Protein AF-A0A836RHD9-F1 (afdb_monomer_lite)

Structure (mmCIF, N/CA/C/O backbone):
data_AF-A0A836RHD9-F1
#
_entry.id   AF-A0A836RHD9-F1
#
loop_
_atom_site.group_PDB
_atom_site.id
_atom_site.type_symbol
_atom_site.label_atom_id
_atom_site.label_alt_id
_atom_site.label_comp_id
_atom_site.label_asym_id
_atom_site.label_entity_id
_atom_site.label_seq_id
_atom_site.pdbx_PDB_ins_code
_atom_site.Cartn_x
_atom_site.Cartn_y
_atom_site.Cartn_z
_atom_site.occupancy
_atom_site.B_iso_or_equiv
_atom_site.auth_seq_id
_atom_site.auth_comp_id
_atom_site.auth_asym_id
_atom_site.auth_atom_id
_atom_site.pdbx_PDB_model_num
ATOM 1 N N . MET A 1 1 ? 53.735 -21.645 -22.204 1.00 45.75 1 MET A N 1
ATOM 2 C CA . MET A 1 1 ? 52.407 -21.705 -21.559 1.00 45.75 1 MET A CA 1
ATOM 3 C C . MET A 1 1 ? 51.582 -20.571 -22.143 1.00 45.75 1 MET A C 1
ATOM 5 O O . MET A 1 1 ? 51.871 -19.421 -21.846 1.00 45.75 1 MET A O 1
ATOM 9 N N . SER A 1 2 ? 50.676 -20.871 -23.073 1.00 55.12 2 SER A N 1
ATOM 10 C CA . SER A 1 2 ? 49.905 -19.851 -23.793 1.00 55.12 2 SER A CA 1
ATOM 11 C C . SER A 1 2 ? 48.679 -19.468 -22.970 1.00 55.12 2 SER A C 1
ATOM 13 O O . SER A 1 2 ? 47.857 -20.323 -22.655 1.00 55.12 2 SER A O 1
ATOM 15 N N . ASN A 1 3 ? 48.598 -18.197 -22.581 1.00 62.03 3 ASN A N 1
ATOM 16 C CA . ASN A 1 3 ? 47.505 -17.650 -21.788 1.00 62.03 3 ASN A CA 1
ATOM 17 C C . ASN A 1 3 ? 46.349 -17.282 -22.731 1.00 62.03 3 ASN A C 1
ATOM 19 O O . ASN A 1 3 ? 46.380 -16.233 -23.372 1.00 62.03 3 ASN A O 1
ATOM 23 N N . THR A 1 4 ? 45.362 -18.163 -22.877 1.00 65.88 4 THR A N 1
ATOM 24 C CA . THR A 1 4 ? 44.165 -17.873 -23.674 1.00 65.88 4 THR A CA 1
ATOM 25 C C . THR A 1 4 ? 43.219 -17.003 -22.850 1.00 65.88 4 THR A C 1
ATOM 27 O O . THR A 1 4 ? 42.549 -17.490 -21.943 1.00 65.88 4 THR A O 1
ATOM 30 N N . GLN A 1 5 ? 43.163 -15.705 -23.153 1.00 68.31 5 GLN A N 1
ATOM 31 C CA . GLN A 1 5 ? 42.099 -14.830 -22.660 1.00 68.31 5 GLN A CA 1
ATOM 32 C C . GLN A 1 5 ? 40.795 -15.187 -23.379 1.00 68.31 5 GLN A C 1
ATOM 34 O O . GLN A 1 5 ? 40.659 -14.973 -24.582 1.00 68.31 5 GLN A O 1
ATOM 39 N N . TYR A 1 6 ? 39.835 -15.739 -22.639 1.00 72.06 6 TYR A N 1
ATOM 40 C CA . TYR A 1 6 ? 38.478 -15.929 -23.133 1.00 72.06 6 TYR A CA 1
ATOM 41 C C . TYR A 1 6 ? 37.802 -14.563 -23.263 1.00 72.06 6 TYR A C 1
ATOM 43 O O . TYR A 1 6 ? 37.507 -13.901 -22.270 1.00 72.06 6 TYR A O 1
ATOM 51 N N . PHE A 1 7 ? 37.579 -14.131 -24.501 1.00 77.94 7 PHE A N 1
ATOM 52 C CA . PHE A 1 7 ? 36.742 -12.977 -24.796 1.00 77.94 7 PHE A CA 1
ATOM 53 C C . PHE A 1 7 ? 35.282 -13.380 -24.566 1.00 77.94 7 PHE A C 1
ATOM 55 O O . PHE A 1 7 ? 34.728 -14.166 -25.333 1.00 77.94 7 PHE A O 1
ATOM 62 N N . GLN A 1 8 ? 34.667 -12.880 -23.495 1.00 77.19 8 GLN A N 1
ATOM 63 C CA . GLN A 1 8 ? 33.230 -13.019 -23.297 1.00 77.19 8 GLN A CA 1
ATOM 64 C C . GLN A 1 8 ? 32.532 -11.900 -24.082 1.00 77.19 8 GLN A C 1
ATOM 66 O O . GLN A 1 8 ? 32.718 -10.728 -23.742 1.00 77.19 8 GLN A O 1
ATOM 71 N N . PRO A 1 9 ? 31.746 -12.212 -25.127 1.00 79.50 9 PRO A N 1
ATOM 72 C CA . PRO A 1 9 ? 30.940 -11.197 -25.786 1.00 79.50 9 PRO A CA 1
ATOM 73 C C . PRO A 1 9 ? 29.916 -10.631 -24.787 1.00 79.50 9 PRO A C 1
ATOM 75 O O . PRO A 1 9 ? 29.427 -11.373 -23.927 1.00 79.50 9 PRO A O 1
ATOM 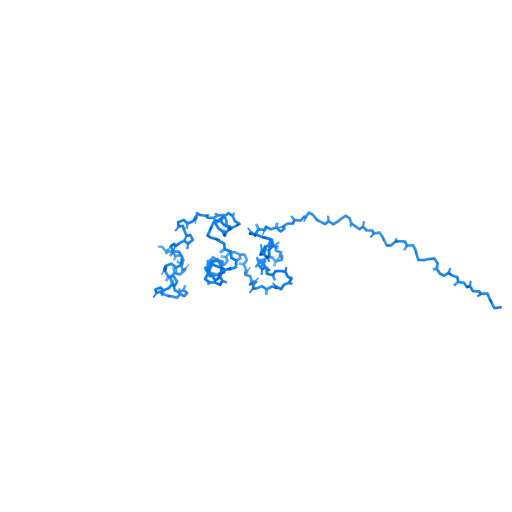78 N N . PRO A 1 10 ? 29.587 -9.329 -24.867 1.00 78.69 10 PRO A N 1
ATOM 79 C CA . PRO A 1 10 ? 28.545 -8.754 -24.030 1.00 78.69 10 PRO A CA 1
ATOM 80 C C . PRO A 1 10 ? 27.240 -9.519 -24.262 1.00 78.69 10 PRO A C 1
ATOM 82 O O . PRO A 1 10 ? 26.849 -9.763 -25.405 1.00 78.69 10 PRO A O 1
ATOM 85 N N . LEU A 1 11 ? 26.582 -9.920 -23.172 1.00 81.50 11 LEU A N 1
ATOM 86 C CA . LEU A 1 11 ? 25.245 -10.497 -23.262 1.00 81.50 11 LEU A CA 1
ATOM 87 C C . LEU A 1 11 ? 24.314 -9.455 -23.901 1.00 81.50 11 LEU A C 1
ATOM 89 O O . LEU A 1 11 ? 24.410 -8.276 -23.542 1.00 81.50 11 LEU A O 1
ATOM 93 N N . PRO A 1 12 ? 23.430 -9.855 -24.831 1.00 82.25 12 PRO A N 1
ATOM 94 C CA . PRO A 1 12 ? 22.442 -8.939 -25.372 1.00 82.25 12 PRO A CA 1
ATOM 95 C C . PRO A 1 12 ? 21.596 -8.398 -24.216 1.00 82.25 12 PRO A C 1
ATOM 97 O O . PRO A 1 12 ? 20.941 -9.162 -23.509 1.00 82.25 12 PRO A O 1
ATOM 100 N N . LEU A 1 13 ? 21.647 -7.083 -24.001 1.00 78.31 13 LEU A N 1
ATOM 101 C CA . LEU A 1 13 ? 20.749 -6.410 -23.074 1.00 78.31 13 LEU A CA 1
ATOM 102 C C . LEU A 1 13 ? 19.421 -6.225 -23.798 1.00 78.31 13 LEU A C 1
ATOM 104 O O . LEU A 1 13 ? 19.321 -5.416 -24.722 1.00 78.31 13 LEU A O 1
ATOM 108 N N . GLU A 1 14 ? 18.409 -6.984 -23.393 1.00 81.81 14 GLU A N 1
ATOM 109 C CA . GLU A 1 14 ? 17.043 -6.637 -23.755 1.00 81.81 14 GLU A CA 1
ATOM 110 C C . GLU A 1 14 ? 16.723 -5.256 -23.163 1.00 81.81 14 GLU A C 1
ATOM 112 O O . GLU A 1 14 ? 17.138 -4.957 -22.033 1.00 81.81 14 GLU A O 1
ATOM 117 N N . PRO A 1 15 ? 16.031 -4.379 -23.911 1.00 78.50 15 PRO A N 1
ATOM 118 C CA . PRO A 1 15 ? 15.578 -3.120 -23.351 1.00 78.50 15 PRO A CA 1
ATOM 119 C C . PRO A 1 15 ? 14.718 -3.425 -22.127 1.00 78.50 15 PRO A C 1
ATOM 121 O O . PRO A 1 15 ? 13.820 -4.268 -22.184 1.00 78.50 15 PRO A O 1
ATOM 124 N N . ALA A 1 16 ? 15.011 -2.752 -21.014 1.00 74.50 16 ALA A N 1
ATOM 125 C CA . ALA A 1 16 ? 14.215 -2.919 -19.812 1.00 74.50 16 ALA A CA 1
ATOM 126 C C . ALA A 1 16 ? 12.744 -2.617 -20.146 1.00 74.50 16 ALA A C 1
ATOM 128 O O . ALA A 1 16 ? 12.475 -1.635 -20.852 1.00 74.50 16 ALA A O 1
ATOM 129 N N . PRO A 1 17 ? 11.794 -3.439 -19.667 1.00 75.94 17 PRO A N 1
ATOM 130 C CA . PRO A 1 17 ? 10.388 -3.121 -19.826 1.00 75.94 17 PRO A CA 1
ATOM 131 C C . PRO A 1 17 ? 10.099 -1.746 -19.206 1.00 75.94 17 PRO A C 1
ATOM 133 O O . PRO A 1 17 ? 10.834 -1.307 -18.310 1.00 75.94 17 PRO A O 1
ATOM 136 N N . PRO A 1 18 ? 9.041 -1.058 -19.669 1.00 81.00 18 PRO A N 1
ATOM 137 C CA . PRO A 1 18 ? 8.613 0.197 -19.075 1.00 81.00 18 PRO A CA 1
ATOM 138 C C . PRO A 1 18 ? 8.493 0.069 -17.558 1.00 81.00 18 PRO A C 1
ATOM 140 O O . PRO A 1 18 ? 8.083 -0.968 -17.032 1.00 81.00 18 PRO A O 1
ATOM 143 N N . ASP A 1 19 ? 8.857 1.133 -16.851 1.00 86.44 19 ASP A N 1
ATOM 144 C CA . ASP A 1 19 ? 8.692 1.161 -15.410 1.00 86.44 19 ASP A CA 1
ATOM 145 C C . ASP A 1 19 ? 7.204 1.293 -15.061 1.00 86.44 19 ASP A C 1
ATOM 147 O O . ASP A 1 19 ? 6.637 2.382 -15.063 1.00 86.44 19 ASP A O 1
ATOM 151 N N . GLU A 1 20 ? 6.567 0.159 -14.788 1.00 92.62 20 GLU A N 1
ATOM 152 C CA . GLU A 1 20 ? 5.154 0.059 -14.407 1.00 92.62 20 GLU A CA 1
ATOM 153 C C . GLU A 1 20 ? 4.907 0.427 -12.933 1.00 92.62 20 GLU A C 1
ATOM 155 O O . GLU A 1 20 ? 3.790 0.290 -12.427 1.00 92.62 20 GLU A O 1
ATOM 160 N N . ARG A 1 21 ? 5.939 0.880 -12.206 1.00 95.75 21 ARG A N 1
ATOM 161 C CA . ARG A 1 21 ? 5.806 1.246 -10.796 1.00 95.75 21 ARG A CA 1
ATOM 162 C C . ARG A 1 21 ? 5.008 2.534 -10.636 1.00 95.75 21 ARG A C 1
ATOM 164 O O . ARG A 1 21 ? 5.347 3.587 -11.173 1.00 95.75 21 ARG A O 1
ATOM 171 N N . VAL A 1 22 ? 4.005 2.479 -9.770 1.00 97.44 22 VAL A N 1
ATOM 172 C CA . VAL A 1 22 ? 3.286 3.652 -9.275 1.00 97.44 22 VAL A CA 1
ATOM 173 C C . VAL A 1 22 ? 3.888 4.056 -7.935 1.00 97.44 22 VAL A C 1
ATOM 175 O O . VAL A 1 22 ? 3.706 3.382 -6.920 1.00 97.44 22 VAL A O 1
ATOM 178 N N . PHE A 1 23 ? 4.618 5.169 -7.925 1.00 97.81 23 PHE A N 1
ATOM 179 C CA . PHE A 1 23 ? 5.213 5.716 -6.710 1.00 97.81 23 PHE A CA 1
ATOM 180 C C . PHE A 1 23 ? 4.179 6.506 -5.909 1.00 97.81 23 PHE A C 1
ATOM 182 O O . PHE A 1 23 ? 3.593 7.475 -6.397 1.00 97.81 23 PHE A O 1
ATOM 189 N N . LEU A 1 24 ? 3.999 6.128 -4.644 1.00 98.31 24 LEU A N 1
ATOM 190 C CA . LEU A 1 24 ? 3.296 6.966 -3.678 1.00 98.31 24 LEU A CA 1
ATOM 191 C C . LEU A 1 24 ? 4.201 8.139 -3.298 1.00 98.31 24 LEU A C 1
ATOM 193 O O . LEU A 1 24 ? 3.778 9.292 -3.371 1.00 98.31 24 LEU A O 1
ATOM 197 N N . ASN A 1 25 ? 5.449 7.818 -2.952 1.00 98.38 25 ASN A N 1
ATOM 198 C CA . ASN A 1 25 ? 6.523 8.728 -2.560 1.00 98.38 25 ASN A CA 1
ATOM 199 C C . ASN A 1 25 ? 7.895 8.047 -2.820 1.00 98.38 25 ASN A C 1
ATOM 201 O O . ASN A 1 25 ? 7.920 6.947 -3.376 1.00 98.38 25 ASN A O 1
ATOM 205 N N . PRO A 1 26 ? 9.047 8.652 -2.462 1.00 98.00 26 PRO A N 1
ATOM 206 C CA . PRO A 1 26 ? 10.360 8.074 -2.772 1.00 98.00 26 PRO A CA 1
ATOM 207 C C . PRO A 1 26 ? 10.650 6.704 -2.144 1.00 98.00 26 PRO A C 1
ATOM 209 O O . PRO A 1 26 ? 11.550 6.007 -2.608 1.00 98.00 26 PRO A O 1
ATOM 212 N N . THR A 1 27 ? 9.942 6.318 -1.078 1.00 98.00 27 THR A N 1
ATOM 213 C CA . THR A 1 27 ? 10.185 5.051 -0.375 1.00 98.00 27 THR A CA 1
ATOM 214 C C . THR A 1 27 ? 9.078 4.034 -0.589 1.00 98.00 27 THR A C 1
ATOM 216 O O . THR A 1 27 ? 9.354 2.851 -0.443 1.00 98.00 27 THR A O 1
ATOM 219 N N . VAL A 1 28 ? 7.861 4.438 -0.950 1.00 98.62 28 VAL A N 1
ATOM 220 C CA . VAL A 1 28 ? 6.728 3.527 -1.139 1.00 98.62 28 VAL A CA 1
ATOM 221 C C . VAL A 1 28 ? 6.253 3.558 -2.581 1.00 98.62 28 VAL A C 1
ATOM 223 O O . VAL A 1 28 ? 5.939 4.612 -3.136 1.00 98.62 28 VAL A O 1
ATOM 226 N N . TRP A 1 29 ? 6.157 2.379 -3.179 1.00 98.38 29 TRP A N 1
ATOM 227 C CA . TRP A 1 29 ? 5.724 2.203 -4.559 1.00 98.38 29 TRP A CA 1
ATOM 228 C C . TRP A 1 29 ? 4.994 0.878 -4.720 1.00 98.38 29 TRP A C 1
ATOM 230 O O . TRP A 1 29 ? 5.118 -0.021 -3.889 1.00 98.38 29 TRP A O 1
ATOM 240 N N . MET A 1 30 ? 4.206 0.760 -5.780 1.00 97.88 30 MET A N 1
ATOM 241 C CA . MET A 1 30 ? 3.477 -0.462 -6.088 1.00 97.88 30 MET A CA 1
ATOM 242 C C . MET A 1 30 ? 3.588 -0.831 -7.558 1.00 97.88 30 MET A C 1
ATOM 244 O O . MET A 1 30 ? 3.819 0.032 -8.399 1.00 97.88 30 MET A O 1
ATOM 248 N N . VAL A 1 31 ? 3.423 -2.112 -7.853 1.00 96.94 31 VAL A N 1
ATOM 249 C CA . VAL A 1 31 ? 3.408 -2.653 -9.212 1.00 96.94 31 VAL A CA 1
ATOM 250 C C . VAL A 1 31 ? 2.376 -3.769 -9.289 1.00 96.94 31 VAL A C 1
ATOM 252 O O . VAL A 1 31 ? 2.245 -4.561 -8.351 1.00 96.94 31 VAL A O 1
ATOM 255 N N . ASP A 1 32 ? 1.655 -3.826 -10.403 1.00 96.19 32 ASP A N 1
ATOM 256 C CA . ASP A 1 32 ? 0.750 -4.928 -10.705 1.00 96.19 32 ASP A CA 1
ATOM 257 C C . ASP A 1 32 ? 1.495 -5.936 -11.583 1.00 96.19 32 ASP A C 1
ATOM 259 O O . ASP A 1 32 ? 1.996 -5.592 -12.649 1.00 96.19 32 ASP A O 1
ATOM 263 N N . ARG A 1 33 ? 1.618 -7.180 -11.119 1.00 92.88 33 ARG A N 1
ATOM 264 C CA . ARG A 1 33 ? 2.314 -8.251 -11.838 1.00 92.88 33 ARG A CA 1
ATOM 265 C C . ARG A 1 33 ? 1.742 -9.608 -11.453 1.00 92.88 33 ARG A C 1
ATOM 267 O O . ARG A 1 33 ? 1.449 -9.851 -10.284 1.00 92.88 33 ARG A O 1
ATOM 274 N N . ASP A 1 34 ? 1.573 -10.486 -12.439 1.00 93.44 34 ASP A N 1
ATOM 275 C CA . ASP A 1 34 ? 1.096 -11.865 -12.257 1.00 93.44 34 ASP A CA 1
ATOM 276 C C . ASP A 1 34 ? -0.224 -11.969 -11.470 1.00 93.44 34 ASP A C 1
ATOM 278 O O . ASP A 1 34 ? -0.383 -12.810 -10.586 1.00 93.44 34 ASP A O 1
ATOM 282 N N . GLY A 1 35 ? -1.173 -11.069 -11.748 1.00 96.00 35 GLY A N 1
ATOM 283 C CA . GLY A 1 35 ? -2.470 -11.044 -11.063 1.00 96.00 35 GLY A CA 1
ATOM 284 C C . GLY A 1 35 ? -2.421 -10.518 -9.625 1.00 96.00 35 GLY A C 1
ATOM 285 O O . GLY A 1 35 ? -3.419 -10.615 -8.911 1.00 96.00 35 GLY A O 1
ATOM 286 N N . MET A 1 36 ? -1.294 -9.939 -9.200 1.00 97.69 36 MET A N 1
ATOM 287 C CA . MET A 1 36 ? -1.098 -9.395 -7.860 1.00 97.69 36 MET A CA 1
ATOM 288 C C . MET A 1 36 ? -0.696 -7.922 -7.919 1.00 97.69 36 MET A C 1
ATOM 290 O O . MET A 1 36 ? 0.176 -7.544 -8.695 1.00 97.69 36 MET A O 1
ATOM 294 N N . ARG A 1 37 ? -1.246 -7.107 -7.022 1.00 97.75 37 ARG A N 1
ATOM 295 C CA . ARG A 1 37 ? -0.678 -5.814 -6.643 1.00 97.75 37 ARG A CA 1
ATOM 296 C C . ARG A 1 37 ? 0.339 -6.025 -5.533 1.00 97.75 37 ARG A C 1
ATOM 298 O O . ARG A 1 37 ? -0.012 -6.498 -4.448 1.00 97.75 37 ARG A O 1
ATOM 305 N N . VAL A 1 38 ? 1.593 -5.670 -5.786 1.00 98.06 38 VAL A N 1
ATOM 306 C CA . VAL A 1 38 ? 2.666 -5.727 -4.787 1.00 98.06 38 VAL A CA 1
ATOM 307 C C . VAL A 1 38 ? 3.026 -4.314 -4.370 1.00 98.06 38 VAL A C 1
ATOM 309 O O . VAL A 1 38 ? 3.344 -3.485 -5.217 1.00 98.06 38 VAL A O 1
ATOM 312 N N . ILE A 1 39 ? 2.971 -4.040 -3.070 1.00 98.44 39 ILE A N 1
ATOM 313 C CA . ILE A 1 39 ? 3.356 -2.748 -2.497 1.00 98.44 39 ILE A CA 1
ATOM 314 C C . ILE A 1 39 ? 4.681 -2.940 -1.777 1.00 98.44 39 ILE A C 1
ATOM 316 O O . ILE A 1 39 ? 4.784 -3.768 -0.871 1.00 98.44 39 ILE A O 1
ATOM 320 N N . PHE A 1 40 ? 5.675 -2.152 -2.157 1.00 98.38 40 PHE A N 1
ATOM 321 C CA . PHE A 1 40 ? 7.009 -2.162 -1.585 1.00 98.38 40 PHE A CA 1
ATOM 322 C C . PHE A 1 40 ? 7.227 -0.946 -0.692 1.00 98.38 40 PHE A C 1
ATOM 324 O O . PHE A 1 40 ? 6.746 0.151 -0.976 1.00 98.38 40 PHE A O 1
ATOM 331 N N . CYS A 1 41 ? 8.026 -1.135 0.354 1.00 98.06 41 CYS A N 1
ATOM 332 C CA . CYS A 1 41 ? 8.705 -0.050 1.047 1.00 98.06 41 CYS A CA 1
ATOM 333 C C . CYS A 1 41 ? 10.210 -0.258 0.896 1.00 98.06 41 CYS A C 1
ATOM 335 O O . CYS A 1 41 ? 10.771 -1.258 1.344 1.00 98.06 41 CYS A O 1
ATOM 337 N N . ARG A 1 42 ? 10.866 0.693 0.231 1.00 94.88 42 ARG A N 1
ATOM 338 C CA . ARG A 1 42 ? 12.238 0.606 -0.269 1.00 94.88 42 ARG A CA 1
ATOM 339 C C . ARG A 1 42 ? 12.369 -0.577 -1.231 1.00 94.88 42 ARG A C 1
ATOM 341 O O . ARG A 1 42 ? 11.916 -0.476 -2.371 1.00 94.88 42 ARG A O 1
ATOM 348 N N . HIS A 1 43 ? 12.946 -1.679 -0.763 1.00 91.81 43 HIS A N 1
ATOM 349 C CA . HIS A 1 43 ? 13.184 -2.898 -1.536 1.00 91.81 43 HIS A CA 1
ATOM 350 C C . HIS A 1 43 ? 12.453 -4.118 -0.961 1.00 91.81 43 HIS A C 1
ATOM 352 O O . HIS A 1 43 ? 12.572 -5.205 -1.514 1.00 91.81 43 HIS A O 1
ATOM 358 N N . GLU A 1 44 ? 11.675 -3.934 0.109 1.00 96.38 44 GLU A N 1
ATOM 359 C CA . GLU A 1 44 ? 10.973 -5.017 0.794 1.00 96.38 44 GLU A CA 1
ATOM 360 C C . GLU A 1 44 ? 9.481 -5.008 0.437 1.00 96.38 44 GLU A C 1
ATOM 362 O O . GLU A 1 44 ? 8.844 -3.945 0.505 1.00 96.38 44 GLU A O 1
ATOM 367 N N . PRO A 1 45 ? 8.891 -6.157 0.064 1.00 96.94 45 PRO A N 1
ATOM 368 C CA . PRO A 1 45 ? 7.457 -6.257 -0.162 1.00 96.94 45 PRO A CA 1
ATOM 369 C C . PRO A 1 45 ? 6.710 -6.162 1.175 1.00 96.94 45 PRO A C 1
ATOM 371 O O . PRO A 1 45 ? 6.887 -6.991 2.063 1.00 96.94 45 PRO A O 1
ATOM 374 N N . LEU A 1 46 ? 5.842 -5.159 1.312 1.00 97.44 46 LEU A N 1
ATOM 375 C CA . LEU A 1 46 ? 4.960 -5.003 2.472 1.00 97.44 46 LEU A CA 1
ATOM 376 C C . LEU A 1 46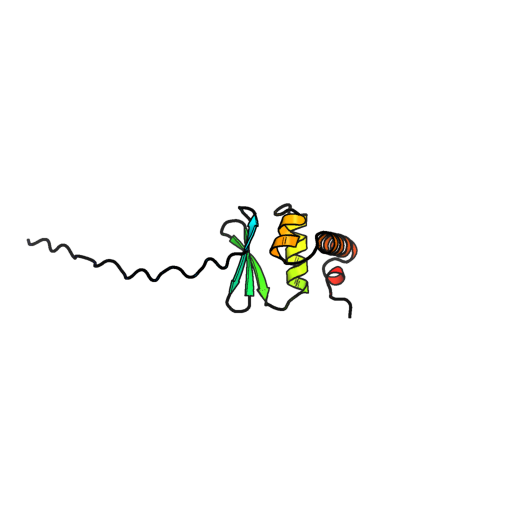 ? 3.627 -5.724 2.288 1.00 97.44 46 LEU A C 1
ATOM 378 O O . LEU A 1 46 ? 3.106 -6.315 3.230 1.00 97.44 46 LEU A O 1
ATOM 382 N N . PHE A 1 47 ? 3.069 -5.664 1.080 1.00 98.06 47 PHE A N 1
ATOM 383 C CA . PHE A 1 47 ? 1.797 -6.298 0.752 1.00 98.06 47 PHE A CA 1
ATOM 384 C C . PHE A 1 47 ? 1.881 -7.009 -0.586 1.00 98.06 47 PHE A C 1
ATOM 386 O O . PHE A 1 47 ? 2.509 -6.519 -1.526 1.00 98.06 47 PHE A O 1
ATOM 393 N N . ARG A 1 48 ? 1.173 -8.133 -0.678 1.00 97.75 48 ARG A N 1
ATOM 394 C CA . ARG A 1 48 ? 0.928 -8.863 -1.917 1.00 97.75 48 ARG A CA 1
ATOM 395 C C . ARG A 1 48 ? -0.557 -9.201 -1.976 1.00 97.75 48 ARG A C 1
ATOM 397 O O . ARG A 1 48 ? -1.027 -10.029 -1.203 1.00 97.75 48 ARG A O 1
ATOM 404 N N . ILE A 1 49 ? -1.288 -8.523 -2.852 1.00 98.19 49 ILE A N 1
ATOM 405 C CA . ILE A 1 49 ? -2.755 -8.510 -2.853 1.00 98.19 49 ILE A CA 1
ATOM 406 C C . ILE A 1 49 ? -3.257 -9.013 -4.206 1.00 98.19 49 ILE A C 1
ATOM 408 O O . ILE A 1 49 ? -2.801 -8.489 -5.220 1.00 98.19 49 ILE A O 1
ATOM 412 N N . PRO A 1 50 ? -4.174 -9.991 -4.269 1.00 98.12 50 PRO A N 1
ATOM 413 C CA . PRO A 1 50 ? -4.807 -10.366 -5.529 1.00 98.12 50 PRO A CA 1
ATOM 414 C C . PRO A 1 50 ? -5.514 -9.172 -6.173 1.00 98.12 50 PRO A C 1
ATOM 416 O O . PRO A 1 50 ? -6.213 -8.412 -5.498 1.00 98.12 50 PRO A O 1
ATOM 419 N N . LEU A 1 51 ? -5.370 -9.008 -7.487 1.00 96.62 51 LEU A N 1
ATOM 420 C CA . LEU A 1 51 ? -6.161 -8.016 -8.211 1.00 96.62 51 LEU A CA 1
ATOM 421 C C . LEU A 1 51 ? -7.654 -8.349 -8.058 1.00 96.62 51 LEU A C 1
ATOM 423 O O . LEU A 1 51 ? -8.072 -9.487 -8.254 1.00 96.62 51 LEU A O 1
ATOM 427 N N . GLY A 1 52 ? -8.450 -7.349 -7.675 1.00 94.56 52 GLY A N 1
ATOM 428 C CA . GLY A 1 52 ? -9.879 -7.504 -7.376 1.00 94.56 52 GLY A CA 1
ATOM 429 C C . GLY A 1 52 ? -10.217 -7.717 -5.895 1.00 94.56 52 GLY A C 1
ATOM 430 O O . GLY A 1 52 ? -11.382 -7.577 -5.527 1.00 94.56 52 GLY A O 1
ATOM 431 N N . ASP A 1 53 ? -9.237 -7.971 -5.021 1.00 96.75 53 ASP A N 1
ATOM 432 C CA . ASP A 1 53 ? -9.474 -7.997 -3.573 1.00 96.75 53 ASP A CA 1
ATOM 433 C C . ASP A 1 53 ? -9.519 -6.572 -2.999 1.00 96.75 53 ASP A C 1
ATOM 435 O O . ASP A 1 53 ? -8.541 -6.029 -2.473 1.00 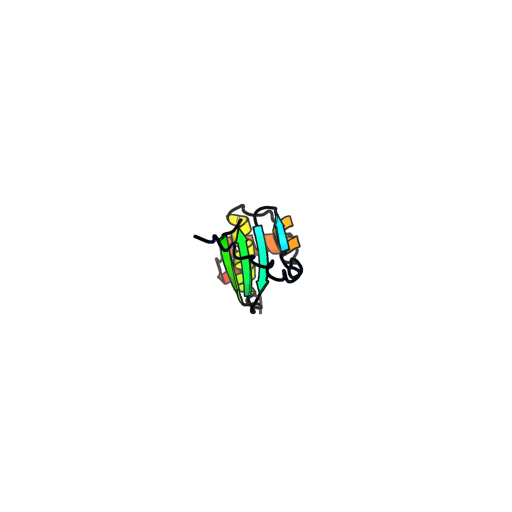96.75 53 ASP A O 1
ATOM 439 N N . GLU A 1 54 ? -10.687 -5.940 -3.114 1.00 95.56 54 GLU A N 1
ATOM 440 C CA . GLU A 1 54 ? -10.895 -4.576 -2.631 1.00 95.56 54 GLU A CA 1
ATOM 441 C C . GLU A 1 54 ? -10.662 -4.419 -1.125 1.00 95.56 54 GLU A C 1
ATOM 443 O O . GLU A 1 54 ? -10.230 -3.353 -0.685 1.00 95.56 54 GLU A O 1
ATOM 448 N N . VAL A 1 55 ? -10.959 -5.443 -0.319 1.00 97.00 55 VAL A N 1
ATOM 449 C CA . VAL A 1 55 ? -10.828 -5.351 1.142 1.00 97.00 55 VAL A CA 1
ATOM 450 C C . VAL A 1 55 ? -9.355 -5.283 1.516 1.00 97.00 55 VAL A C 1
ATOM 452 O O . VAL A 1 55 ? -8.961 -4.391 2.270 1.00 97.00 55 VAL A O 1
ATOM 455 N N . SER A 1 56 ? -8.531 -6.150 0.929 1.00 97.50 56 SER A N 1
ATOM 456 C CA . SER A 1 56 ? -7.083 -6.127 1.136 1.00 97.50 56 SER A CA 1
ATOM 457 C C . SER A 1 56 ? -6.441 -4.843 0.602 1.00 97.50 56 SER A C 1
ATOM 459 O O . SER A 1 56 ? -5.563 -4.281 1.258 1.00 97.50 56 SER A O 1
ATOM 461 N N . VAL A 1 57 ? -6.911 -4.310 -0.534 1.00 97.62 57 VAL A N 1
ATOM 462 C CA . VAL A 1 57 ? -6.455 -3.007 -1.058 1.00 97.62 57 VAL A CA 1
ATOM 463 C C . VAL A 1 57 ? -6.743 -1.878 -0.066 1.00 97.62 57 VAL A C 1
ATOM 465 O O . VAL A 1 57 ? -5.854 -1.082 0.245 1.00 97.62 57 VAL A O 1
ATOM 468 N N . ARG A 1 58 ? -7.966 -1.820 0.473 1.00 98.19 58 ARG A N 1
ATOM 469 C CA . ARG A 1 58 ? -8.358 -0.819 1.477 1.00 98.19 58 ARG A CA 1
ATOM 470 C C . ARG A 1 58 ? -7.556 -0.976 2.763 1.00 98.19 58 ARG A C 1
ATOM 472 O O . ARG A 1 58 ? -7.132 0.025 3.337 1.00 98.19 58 ARG A O 1
ATOM 479 N N . MET A 1 59 ? -7.324 -2.215 3.197 1.00 98.38 59 MET A N 1
ATOM 480 C CA . MET A 1 59 ? -6.515 -2.510 4.378 1.00 98.38 59 MET A CA 1
ATOM 481 C C . MET A 1 59 ? -5.093 -1.985 4.195 1.00 98.38 59 MET A C 1
ATOM 483 O O . MET A 1 59 ? -4.615 -1.246 5.052 1.00 98.38 59 MET A O 1
ATOM 487 N N . ALA A 1 60 ? -4.453 -2.271 3.061 1.00 98.50 60 ALA A N 1
ATOM 488 C CA . ALA A 1 60 ? -3.115 -1.770 2.775 1.00 98.50 60 ALA A CA 1
ATOM 489 C C . ALA A 1 60 ? -3.061 -0.236 2.759 1.00 98.50 60 ALA A C 1
ATOM 491 O O . ALA A 1 60 ? -2.189 0.347 3.401 1.00 98.50 60 ALA A O 1
ATOM 492 N N . ALA A 1 61 ? -4.018 0.429 2.105 1.00 98.62 61 ALA A N 1
ATOM 493 C CA . ALA A 1 61 ? -4.105 1.889 2.089 1.00 98.62 61 ALA A CA 1
ATOM 494 C C . ALA A 1 61 ? -4.219 2.482 3.509 1.00 98.62 61 ALA A C 1
ATOM 496 O O . ALA A 1 61 ? -3.528 3.444 3.852 1.00 98.62 61 ALA A O 1
ATOM 497 N N . VAL A 1 62 ? -5.047 1.889 4.375 1.00 98.56 62 VAL A N 1
ATOM 498 C CA . VAL A 1 62 ? -5.169 2.306 5.781 1.00 98.56 62 VAL A CA 1
ATOM 499 C C . VAL A 1 62 ? -3.883 2.032 6.564 1.00 98.56 62 VAL A C 1
ATOM 501 O O . VAL A 1 62 ? -3.414 2.919 7.278 1.00 98.56 62 VAL A O 1
ATOM 504 N N . THR A 1 63 ? -3.271 0.854 6.422 1.00 98.50 63 THR A N 1
ATOM 505 C CA . THR A 1 63 ? -2.030 0.515 7.132 1.00 98.50 63 THR A CA 1
ATOM 506 C C . THR A 1 63 ? -0.888 1.449 6.746 1.00 98.50 63 THR A C 1
ATOM 508 O O . THR A 1 63 ? -0.218 1.968 7.634 1.00 98.50 63 THR A O 1
ATOM 511 N N . LEU A 1 64 ? -0.706 1.750 5.454 1.00 98.62 64 LEU A N 1
ATOM 512 C CA . LEU A 1 64 ? 0.296 2.721 4.995 1.00 98.62 64 LEU A CA 1
ATOM 513 C C . LEU A 1 64 ? 0.126 4.076 5.690 1.00 98.62 64 LEU A C 1
ATOM 515 O O . LEU A 1 64 ? 1.116 4.702 6.086 1.00 98.62 64 LEU A O 1
ATOM 519 N N . ARG A 1 65 ? -1.125 4.509 5.889 1.00 98.50 65 ARG A N 1
ATOM 520 C CA . ARG A 1 65 ? -1.408 5.754 6.593 1.00 98.50 65 ARG A CA 1
ATOM 521 C C . ARG A 1 65 ? -1.121 5.667 8.089 1.00 98.50 65 ARG A C 1
ATOM 523 O O . ARG A 1 65 ? -0.431 6.538 8.619 1.00 98.50 65 ARG A O 1
ATOM 530 N N . LEU A 1 66 ? -1.644 4.650 8.774 1.00 97.81 66 LEU A N 1
ATOM 531 C CA . LEU A 1 66 ? -1.488 4.489 10.225 1.00 97.81 66 LEU A CA 1
ATOM 532 C C . LEU A 1 66 ? -0.019 4.280 10.623 1.00 97.81 66 LEU A C 1
ATOM 534 O O . LEU A 1 66 ? 0.421 4.803 11.645 1.00 97.81 66 LEU A O 1
ATOM 538 N N . SER A 1 67 ? 0.760 3.606 9.776 1.00 97.94 67 SER A N 1
ATOM 539 C CA . SER A 1 67 ? 2.208 3.431 9.929 1.00 97.94 67 SER A CA 1
ATOM 540 C C . SER A 1 67 ? 3.028 4.656 9.507 1.00 97.94 67 SER A C 1
ATOM 542 O O . SER A 1 67 ? 4.253 4.614 9.582 1.00 97.94 67 SER A O 1
ATOM 544 N N . LYS A 1 68 ? 2.381 5.750 9.077 1.00 98.12 68 LYS A N 1
ATOM 545 C CA . LYS A 1 68 ? 3.017 7.002 8.625 1.00 98.12 68 LYS A CA 1
ATOM 546 C C . LYS A 1 68 ? 4.003 6.810 7.463 1.00 98.12 68 LYS A C 1
ATOM 548 O O . LYS A 1 68 ? 4.948 7.581 7.324 1.00 98.12 68 LYS A O 1
ATOM 553 N N . LEU A 1 69 ? 3.773 5.800 6.624 1.00 98.44 69 LEU A N 1
ATOM 554 C CA . LEU A 1 69 ? 4.600 5.519 5.448 1.00 98.44 69 LEU A CA 1
ATOM 555 C C . LEU A 1 69 ? 4.226 6.399 4.249 1.00 98.44 69 LEU A C 1
ATOM 557 O O . LEU A 1 69 ? 5.058 6.610 3.371 1.00 98.44 69 LEU A O 1
ATOM 561 N N . ALA A 1 70 ? 2.992 6.909 4.216 1.00 98.56 70 ALA A N 1
ATOM 562 C CA . ALA A 1 70 ? 2.517 7.833 3.192 1.00 98.56 70 ALA A CA 1
ATOM 563 C C . ALA A 1 70 ? 1.446 8.803 3.731 1.00 98.56 70 ALA A C 1
ATOM 565 O O . ALA A 1 70 ? 0.769 8.549 4.743 1.00 98.56 70 ALA A O 1
ATOM 566 N N . THR A 1 71 ? 1.291 9.944 3.060 1.00 98.75 71 THR A N 1
ATOM 567 C CA . THR A 1 71 ? 0.198 10.894 3.319 1.00 98.75 71 THR A CA 1
ATOM 568 C C . THR A 1 71 ? -1.118 10.418 2.711 1.00 98.75 71 THR A C 1
ATOM 570 O O . THR A 1 71 ? -1.150 9.514 1.876 1.00 98.75 71 THR A O 1
ATOM 573 N N . GLN A 1 72 ? -2.238 11.015 3.127 1.00 98.69 72 GLN A N 1
ATOM 574 C CA . GLN A 1 72 ? -3.535 10.665 2.541 1.00 98.69 72 GLN A CA 1
ATOM 575 C C . GLN A 1 72 ? -3.599 11.072 1.067 1.00 98.69 72 GLN A C 1
ATOM 577 O O . GLN A 1 72 ? -4.208 10.365 0.273 1.00 98.69 72 GLN A O 1
ATOM 582 N N . GLU A 1 73 ? -2.958 12.182 0.708 1.00 98.81 73 GLU A N 1
ATOM 583 C CA . GLU A 1 73 ? -2.849 12.710 -0.649 1.00 98.81 73 GLU A CA 1
ATOM 584 C C . GLU A 1 73 ? -2.029 11.776 -1.548 1.00 98.81 73 GLU A C 1
ATOM 586 O O . GLU A 1 73 ? -2.455 11.461 -2.659 1.00 98.81 73 GLU A O 1
ATOM 591 N N . GLU A 1 74 ? -0.889 11.284 -1.053 1.00 98.81 74 GLU A N 1
ATOM 592 C CA . GLU A 1 74 ? -0.041 10.317 -1.761 1.00 98.81 74 GLU A CA 1
ATOM 593 C C . GLU A 1 74 ? -0.787 9.006 -2.024 1.00 98.81 74 GLU A C 1
ATOM 595 O O . GLU A 1 74 ? -0.786 8.512 -3.154 1.00 98.81 74 GLU A O 1
ATOM 600 N N . ILE A 1 75 ? -1.464 8.478 -0.998 1.00 98.75 75 ILE A N 1
ATOM 601 C CA . ILE A 1 75 ? -2.250 7.243 -1.093 1.00 98.75 75 ILE A CA 1
ATOM 602 C C . ILE A 1 75 ? -3.415 7.434 -2.064 1.00 98.75 75 ILE A C 1
ATOM 604 O O . ILE A 1 75 ? -3.557 6.659 -3.003 1.00 98.75 75 ILE A O 1
ATOM 608 N N . ALA A 1 76 ? -4.210 8.492 -1.886 1.00 98.56 76 ALA A N 1
ATOM 609 C CA . ALA A 1 76 ? -5.358 8.806 -2.734 1.00 98.56 76 ALA A CA 1
ATOM 610 C C . ALA A 1 76 ? -4.975 8.879 -4.217 1.00 98.56 76 ALA A C 1
ATOM 612 O O . ALA A 1 76 ? -5.605 8.236 -5.058 1.00 98.56 76 ALA A O 1
ATOM 613 N N . ARG A 1 77 ? -3.893 9.602 -4.524 1.00 98.50 77 ARG A N 1
ATOM 614 C CA . ARG A 1 77 ? -3.363 9.722 -5.883 1.00 98.50 77 ARG A CA 1
ATOM 615 C C . ARG A 1 77 ? -2.943 8.369 -6.455 1.00 98.50 77 ARG A C 1
ATOM 617 O O . ARG A 1 77 ? -3.335 8.049 -7.569 1.00 98.50 77 ARG A O 1
ATOM 624 N N . ALA A 1 78 ? -2.149 7.594 -5.718 1.00 97.94 78 ALA A N 1
ATOM 625 C CA . ALA A 1 78 ? -1.608 6.336 -6.226 1.00 97.94 78 ALA A CA 1
ATOM 626 C C . ALA A 1 78 ? -2.686 5.255 -6.386 1.00 97.94 78 ALA A C 1
ATOM 628 O O . ALA A 1 78 ? -2.707 4.550 -7.388 1.00 97.94 78 ALA A O 1
ATOM 629 N N . PHE A 1 79 ? -3.602 5.139 -5.423 1.00 96.94 79 PHE A N 1
ATOM 630 C CA . PHE A 1 79 ? -4.662 4.128 -5.426 1.00 96.94 79 PHE A CA 1
ATOM 631 C C . PHE A 1 79 ? -5.885 4.522 -6.268 1.00 96.94 79 PHE A C 1
ATOM 633 O O . PHE A 1 79 ? -6.775 3.695 -6.458 1.00 96.94 79 PHE A O 1
ATOM 640 N N . GLY A 1 80 ? -5.953 5.758 -6.774 1.00 97.00 80 GLY A N 1
ATOM 641 C CA . GLY A 1 80 ? -7.043 6.212 -7.640 1.00 97.00 80 GLY A CA 1
ATOM 642 C C . GLY A 1 80 ? -8.362 6.475 -6.905 1.00 97.00 80 GLY A C 1
ATOM 643 O O . GLY A 1 80 ? -9.433 6.261 -7.467 1.00 97.00 80 GLY A O 1
ATOM 644 N N . HIS A 1 81 ? -8.315 6.942 -5.654 1.00 97.94 81 HIS A N 1
ATOM 645 C CA . HIS A 1 81 ? -9.504 7.353 -4.894 1.00 97.94 81 HIS A CA 1
ATOM 646 C C . HIS A 1 81 ? -9.326 8.738 -4.264 1.00 97.94 81 HIS A C 1
ATOM 648 O O . HIS A 1 81 ? -8.259 9.333 -4.306 1.00 97.94 81 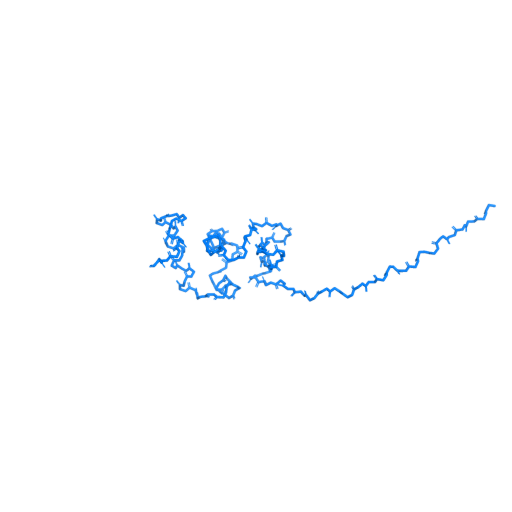HIS A O 1
ATOM 654 N N . SER A 1 82 ? -10.376 9.286 -3.647 1.00 98.50 82 SER A N 1
ATOM 655 C CA . SER A 1 82 ? -10.290 10.589 -2.976 1.00 98.50 82 SER A CA 1
ATOM 656 C C . SER A 1 82 ? -9.678 10.500 -1.572 1.00 98.50 82 SER A C 1
ATOM 658 O O . SER A 1 82 ? -9.783 9.474 -0.891 1.00 98.50 82 SER A O 1
ATOM 660 N N . VAL A 1 83 ? -9.119 11.614 -1.085 1.00 98.69 83 VAL A N 1
ATOM 661 C CA . VAL A 1 83 ? -8.664 11.771 0.313 1.00 98.69 83 VAL A CA 1
ATOM 662 C C . VAL A 1 83 ? -9.820 11.570 1.304 1.00 98.69 83 VAL A C 1
ATOM 664 O O . VAL A 1 83 ? -9.647 10.969 2.361 1.00 98.69 83 VAL A O 1
ATOM 667 N N . ALA A 1 84 ? -11.034 12.008 0.957 1.00 98.50 84 ALA A N 1
ATOM 668 C CA . ALA A 1 84 ? -12.224 11.775 1.780 1.00 98.50 84 ALA A CA 1
ATOM 669 C C . ALA A 1 84 ? -12.562 10.279 1.906 1.00 98.50 84 ALA A C 1
ATOM 671 O O . ALA A 1 84 ? -12.986 9.820 2.967 1.00 98.50 84 ALA A O 1
ATOM 672 N N . THR A 1 85 ? -12.350 9.504 0.839 1.00 98.19 85 THR A N 1
ATOM 673 C CA . THR A 1 85 ? -12.492 8.044 0.872 1.00 98.19 85 THR A CA 1
ATOM 674 C C . THR A 1 85 ? -11.444 7.392 1.761 1.00 98.19 85 THR A C 1
ATOM 676 O O . THR A 1 85 ? -11.815 6.578 2.603 1.00 98.19 85 THR A O 1
ATOM 679 N N . GLN A 1 86 ? -10.191 7.831 1.659 1.00 98.56 86 GLN A N 1
ATOM 680 C CA . GLN A 1 86 ? -9.100 7.380 2.521 1.00 98.56 86 GLN A CA 1
ATOM 681 C C . GLN A 1 86 ? -9.416 7.610 4.010 1.00 98.56 86 GLN A C 1
ATOM 683 O O . GLN A 1 86 ? -9.431 6.669 4.801 1.00 98.56 86 GLN A O 1
ATOM 688 N N . ARG A 1 87 ? -9.815 8.838 4.375 1.00 98.38 87 ARG A N 1
ATOM 689 C CA . ARG A 1 87 ? -10.244 9.198 5.742 1.00 98.38 87 ARG A CA 1
ATOM 690 C C . ARG A 1 87 ? -11.386 8.327 6.258 1.00 98.38 87 ARG A C 1
ATOM 692 O O . ARG A 1 87 ? -11.383 7.914 7.414 1.00 98.38 87 ARG A O 1
ATOM 699 N N . ARG A 1 88 ? -12.380 8.049 5.411 1.00 98.12 88 ARG A N 1
ATOM 700 C CA . ARG A 1 88 ? -13.526 7.208 5.777 1.00 98.12 88 ARG A CA 1
ATOM 701 C C . ARG A 1 88 ? -13.100 5.768 6.059 1.00 98.12 88 ARG A C 1
ATOM 703 O O . ARG A 1 88 ? -13.627 5.170 6.992 1.00 98.12 88 ARG A O 1
ATOM 710 N N . TRP A 1 89 ? -12.192 5.210 5.262 1.00 98.25 89 TRP A N 1
ATOM 711 C CA . TRP A 1 89 ? -11.655 3.872 5.506 1.00 98.25 89 TRP A CA 1
ATOM 712 C C . TRP A 1 89 ? -10.868 3.813 6.812 1.00 98.25 89 TRP A C 1
ATOM 714 O O . TRP A 1 89 ? -11.103 2.906 7.601 1.00 98.25 89 TRP A O 1
ATOM 724 N N . GLU A 1 90 ? -10.022 4.807 7.089 1.00 98.31 90 GLU A N 1
ATOM 725 C CA . GLU A 1 90 ? -9.290 4.901 8.359 1.00 98.31 90 GLU A CA 1
ATOM 726 C C . GLU A 1 90 ? -10.235 4.934 9.565 1.00 98.31 90 GLU A C 1
ATOM 728 O O . GLU A 1 90 ? -10.073 4.146 10.494 1.00 98.31 90 GLU A O 1
ATOM 733 N N . ALA A 1 91 ? -11.251 5.802 9.530 1.00 98.12 91 ALA A N 1
ATOM 734 C CA . ALA A 1 91 ? -12.216 5.933 10.619 1.00 98.12 91 ALA A CA 1
ATOM 735 C C . ALA A 1 91 ? -12.987 4.627 10.867 1.00 98.12 91 ALA A C 1
ATOM 737 O O . ALA A 1 91 ? -13.121 4.190 12.008 1.00 98.12 91 ALA A O 1
ATOM 738 N N . ARG A 1 92 ? -13.455 3.967 9.800 1.00 97.75 92 ARG A N 1
ATOM 739 C CA . ARG A 1 92 ? -14.162 2.685 9.920 1.00 97.75 92 ARG A CA 1
ATOM 740 C C . ARG A 1 92 ? -13.256 1.563 10.397 1.00 97.75 92 ARG A C 1
ATOM 742 O O . ARG A 1 92 ? -13.685 0.759 11.211 1.00 97.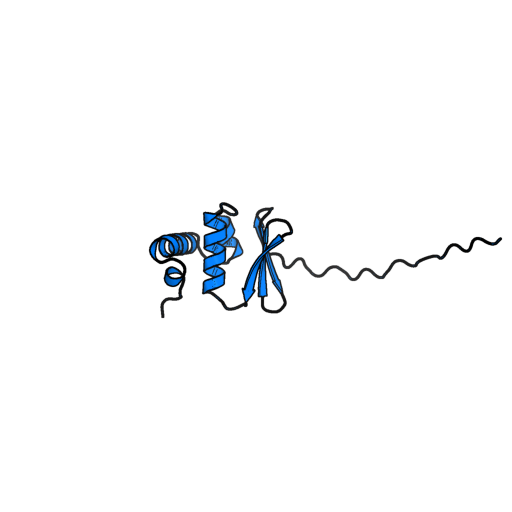75 92 ARG A O 1
ATOM 749 N N . TYR A 1 93 ? -12.009 1.522 9.941 1.00 97.88 93 TYR A N 1
ATOM 750 C CA . TYR A 1 93 ? -11.048 0.535 10.419 1.00 97.88 93 TYR A CA 1
ATOM 751 C C . TYR A 1 93 ? -10.765 0.699 11.916 1.00 97.88 93 TYR A C 1
ATOM 753 O O . TYR A 1 93 ? -10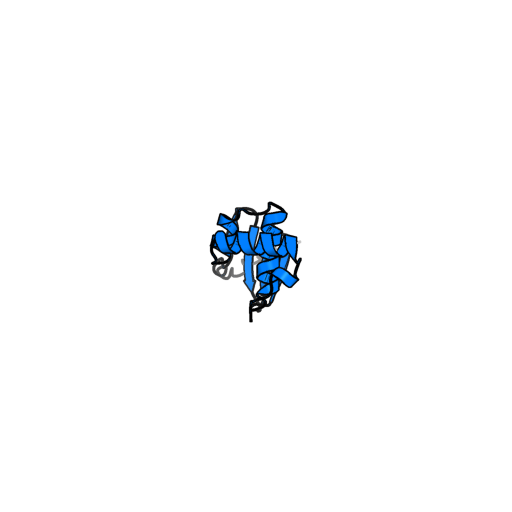.679 -0.285 12.640 1.00 97.88 93 TYR A O 1
ATOM 761 N N . GLN A 1 94 ? -10.677 1.934 12.413 1.00 96.69 94 GLN A N 1
ATOM 762 C CA . GLN A 1 94 ? -10.510 2.181 13.849 1.00 96.69 94 GLN A CA 1
ATOM 763 C C . GLN A 1 94 ? -11.724 1.741 14.680 1.00 96.69 94 GLN A C 1
ATOM 765 O O . GLN A 1 94 ? -11.555 1.337 15.825 1.00 96.69 94 GLN A O 1
ATOM 770 N N . GLN A 1 95 ? -12.934 1.813 14.121 1.00 97.19 95 GLN A N 1
ATOM 771 C CA . GLN A 1 95 ? -14.174 1.458 14.820 1.00 97.19 95 GLN A CA 1
ATOM 772 C C . GLN A 1 95 ? -14.504 -0.038 14.733 1.00 97.19 95 GLN A C 1
ATOM 774 O O . GLN A 1 95 ? -14.954 -0.634 15.705 1.00 97.19 95 GLN A O 1
ATOM 779 N N . GLU A 1 96 ? -14.285 -0.642 13.568 1.00 96.69 96 GLU A N 1
ATOM 780 C CA . GLU A 1 96 ? -14.817 -1.959 13.199 1.00 96.69 96 GLU A CA 1
ATOM 781 C C . GLU A 1 96 ? -13.715 -2.926 12.727 1.00 96.69 96 GLU A C 1
ATOM 783 O O . GLU A 1 96 ? -13.999 -4.032 12.264 1.00 96.69 96 GLU A O 1
ATOM 788 N N . SER A 1 97 ? -12.439 -2.534 12.824 1.00 95.31 97 SER A N 1
ATOM 789 C CA . SER A 1 97 ? -11.301 -3.292 12.283 1.00 95.31 97 SER A CA 1
ATOM 790 C C . SER A 1 97 ? -11.501 -3.621 10.793 1.00 95.31 97 SER A C 1
ATOM 792 O O . SER A 1 97 ? -11.996 -2.797 10.021 1.00 95.31 97 SER A O 1
ATOM 794 N N . LEU A 1 98 ? -11.122 -4.826 10.354 1.00 95.12 98 LEU A N 1
ATOM 795 C CA . LEU A 1 98 ? -11.249 -5.244 8.957 1.00 95.12 98 LEU A CA 1
ATOM 796 C C . LEU A 1 98 ? -12.705 -5.230 8.453 1.00 95.12 98 LEU A C 1
ATOM 798 O O . LEU A 1 98 ? -12.936 -4.961 7.275 1.00 95.12 98 LEU A O 1
ATOM 802 N N . ALA A 1 99 ? -13.693 -5.454 9.331 1.00 95.31 99 ALA A N 1
ATOM 803 C CA . ALA A 1 99 ? -15.105 -5.473 8.946 1.00 95.31 99 ALA A CA 1
ATOM 804 C C . ALA A 1 99 ? -15.552 -4.130 8.342 1.00 95.31 99 ALA A C 1
ATOM 806 O O . ALA A 1 99 ? -16.231 -4.121 7.311 1.00 95.31 99 ALA A O 1
ATOM 807 N N . GLY A 1 100 ? -15.059 -3.013 8.891 1.00 95.38 100 GLY A N 1
ATOM 808 C CA . GLY A 1 100 ? -15.362 -1.655 8.424 1.00 95.38 100 GLY A CA 1
ATOM 809 C C . GLY A 1 100 ? -14.824 -1.311 7.030 1.00 95.38 100 GLY A C 1
ATOM 810 O O . GLY A 1 100 ? -15.192 -0.280 6.452 1.00 95.38 100 GLY A O 1
ATOM 811 N N . LEU A 1 101 ? -13.966 -2.165 6.463 1.00 96.56 101 LEU A N 1
ATOM 812 C CA . LEU A 1 101 ? -13.408 -2.004 5.119 1.00 96.56 101 LEU A CA 1
ATOM 813 C C . LEU A 1 101 ? -14.185 -2.760 4.042 1.00 96.56 101 LEU A C 1
ATOM 815 O O . LEU A 1 101 ? -13.936 -2.542 2.853 1.00 96.56 101 LEU A O 1
ATOM 819 N N . SER A 1 102 ? -15.165 -3.577 4.422 1.00 94.88 102 SER A N 1
ATOM 820 C CA . SER A 1 102 ? -15.998 -4.316 3.473 1.00 94.88 102 SER A CA 1
ATOM 821 C C . SER A 1 102 ? -16.785 -3.369 2.548 1.00 94.88 102 SER A C 1
ATOM 823 O O . SER A 1 102 ? -17.220 -2.290 2.974 1.00 94.88 102 SER A O 1
ATOM 825 N N . PRO A 1 103 ? -16.978 -3.709 1.258 1.00 85.31 103 PRO A N 1
ATOM 826 C CA . PRO A 1 103 ? -17.923 -3.005 0.396 1.00 85.31 103 PRO A CA 1
ATOM 827 C C . PRO A 1 103 ? -19.321 -3.014 1.019 1.00 85.31 103 PRO A C 1
ATOM 829 O O . PRO A 1 103 ? -19.748 -4.021 1.585 1.00 85.31 103 PRO A O 1
ATOM 832 N N . LYS A 1 104 ? -20.043 -1.893 0.913 1.00 77.62 104 LYS A N 1
ATOM 833 C CA . LYS A 1 104 ? -21.480 -1.920 1.194 1.00 77.62 104 LYS A CA 1
ATOM 834 C C . LYS A 1 104 ? -22.137 -2.709 0.065 1.00 77.62 104 LYS A C 1
ATOM 836 O O . LYS A 1 104 ? -21.909 -2.379 -1.096 1.00 77.62 104 LYS A O 1
ATOM 841 N N . ARG A 1 105 ? -22.862 -3.761 0.438 1.00 57.72 105 ARG A N 1
ATOM 842 C CA . ARG A 1 105 ? -23.780 -4.460 -0.462 1.00 57.72 105 ARG A CA 1
ATOM 843 C C . ARG A 1 105 ? -24.928 -3.542 -0.856 1.00 57.72 105 ARG A C 1
ATOM 845 O O . ARG A 1 105 ? -25.278 -2.673 -0.021 1.00 57.72 105 ARG A O 1
#

Secondary structure (DSSP, 8-state):
--------PPPP-PPPPP---EESSSSEEEEEETTEEEEEETTEEEEEEETT-HHHHHHHHHHHHHTTSS-HHHHHHHHTS-HHHHHHHHHHHHHHGGGGGSPP-

pLDDT: mean 92.43, std 10.77, range [45.75, 98.81]

Radius of gyration: 20.4 Å; chains: 1; bounding box: 76×34×41 Å

Sequence (105 aa):
MSNTQYFQPPLPLEPAPPDERVFLNPTVWMVDRDGMRVIFCRHEPLFRIPLGDEVSVRMAAVTLRLSKLATQEEIARAFGHSVATQRRWEARYQQESLAGLSPKR

Foldseek 3Di:
DDDDDDDDDDDDDDPDPPDQWQDLDPQWIWHDDPQWIFIGGNNHTPDTHGPPPQLSLLVVLLCCVVVVVHDLVSSCVRVVHDSVVNVQSNVQCVVPNSVSRDDDD